Protein AF-A0A6C2UF35-F1 (afdb_monomer)

Foldseek 3Di:
DDDPPPPPPPPAFQEWEQEDELVDGAIDHPPDHDQLCVFLVHDDPVLSVLRVVLRVLCVVDCVVCVPPDPQVVSQVSSQVSQVVSVVSGDPSYHYYYDGYPCPVPDDVVVPVPVVDPDPDDD

Radius of gyration: 18.25 Å; Cα contacts (8 Å, |Δi|>4): 126; chains: 1; bounding box: 47×34×51 Å

Sequence (122 aa):
MLHIQLKERSGMPSKYKVMAFHRSTGLWDRHKQISLSAVLGFREASLEKEITDWQESYNAQFRKSPYEFDWDAFNQQGRELAGHIQFYAPEDVEIHYVESDDRDFFNPEDCETFSTRPARKD

Mean predicted aligned error: 11.44 Å

Organism: NCBI:txid2750658

Structure (mmCIF, N/CA/C/O backbone):
data_AF-A0A6C2UF35-F1
#
_entry.id   AF-A0A6C2UF35-F1
#
loop_
_atom_site.group_PDB
_atom_site.id
_atom_site.type_symbol
_atom_site.label_atom_id
_atom_site.label_alt_id
_atom_site.label_comp_id
_atom_site.label_asym_id
_atom_site.label_entity_id
_atom_site.label_seq_id
_atom_site.pdbx_PDB_ins_code
_atom_site.Cartn_x
_atom_site.Cartn_y
_atom_site.Cartn_z
_atom_site.occupancy
_atom_site.B_iso_or_equiv
_atom_site.auth_seq_id
_atom_site.auth_comp_id
_atom_site.auth_asym_id
_atom_site.auth_atom_id
_atom_site.pdbx_PDB_model_num
ATOM 1 N N . MET A 1 1 ? -37.293 -6.053 -7.083 1.00 36.44 1 MET A N 1
ATOM 2 C CA . MET A 1 1 ? -35.825 -5.977 -7.235 1.00 36.44 1 MET A CA 1
ATOM 3 C C . MET A 1 1 ? -35.250 -5.972 -5.825 1.00 36.44 1 MET A C 1
ATOM 5 O O . MET A 1 1 ? -35.524 -5.034 -5.086 1.00 36.44 1 MET A O 1
ATOM 9 N N . LEU A 1 2 ? -34.659 -7.089 -5.390 1.00 25.22 2 LEU A N 1
ATOM 10 C CA . LEU A 1 2 ? -34.285 -7.308 -3.989 1.00 25.22 2 LEU A CA 1
ATOM 11 C C . LEU A 1 2 ? -33.144 -6.366 -3.578 1.00 25.22 2 LEU A C 1
ATOM 13 O O . LEU A 1 2 ? -32.023 -6.502 -4.055 1.00 25.22 2 LEU A O 1
ATOM 17 N N . HIS A 1 3 ? -33.443 -5.442 -2.665 1.00 29.97 3 HIS A N 1
ATOM 18 C CA . HIS A 1 3 ? -32.448 -4.748 -1.854 1.00 29.97 3 HIS A CA 1
ATOM 19 C C . HIS A 1 3 ? -31.993 -5.704 -0.750 1.00 29.97 3 HIS A C 1
ATOM 21 O O . HIS A 1 3 ? -32.706 -5.908 0.230 1.00 29.97 3 HIS A O 1
ATOM 27 N N . ILE A 1 4 ? -30.815 -6.302 -0.907 1.00 31.62 4 ILE A N 1
ATOM 28 C CA . ILE A 1 4 ? -30.141 -6.988 0.195 1.00 31.62 4 ILE A CA 1
ATOM 29 C C . ILE A 1 4 ? -29.182 -5.970 0.809 1.00 31.62 4 ILE A C 1
ATOM 31 O O . ILE A 1 4 ? -28.046 -5.821 0.368 1.00 31.62 4 ILE A O 1
ATOM 35 N N . GLN A 1 5 ? -29.656 -5.242 1.823 1.00 35.91 5 GLN A N 1
ATOM 36 C CA . GLN A 1 5 ? -28.759 -4.615 2.789 1.00 35.91 5 GLN A CA 1
ATOM 37 C C . GLN A 1 5 ? -28.085 -5.751 3.559 1.00 35.91 5 GLN A C 1
ATOM 39 O O . GLN A 1 5 ? -28.702 -6.396 4.410 1.00 35.91 5 GLN A O 1
ATOM 44 N N . LEU A 1 6 ? -26.828 -6.035 3.222 1.00 34.12 6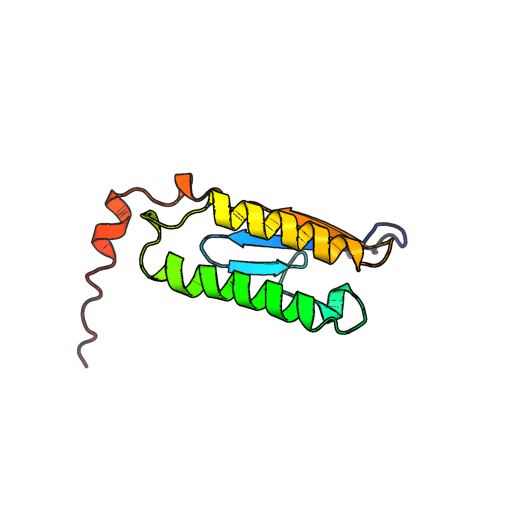 LEU A N 1
ATOM 45 C CA . LEU A 1 6 ? -25.980 -6.890 4.037 1.00 34.12 6 LEU A CA 1
ATOM 46 C C . LEU A 1 6 ? -25.772 -6.175 5.371 1.00 34.12 6 LEU A C 1
ATOM 48 O O . LEU A 1 6 ? -24.950 -5.274 5.488 1.00 34.12 6 LEU A O 1
ATOM 52 N N . LYS A 1 7 ? -26.565 -6.578 6.366 1.00 37.38 7 LYS A N 1
ATOM 53 C CA . LYS A 1 7 ? -26.283 -6.357 7.781 1.00 37.38 7 LYS A CA 1
ATOM 54 C C . LYS A 1 7 ? -24.859 -6.852 8.013 1.00 37.38 7 LYS A C 1
ATOM 56 O O . LYS A 1 7 ? -24.611 -8.058 7.927 1.00 37.38 7 LYS A O 1
ATOM 61 N N . GLU A 1 8 ? -23.934 -5.928 8.247 1.00 42.25 8 GLU A N 1
ATOM 62 C CA . GLU A 1 8 ? -22.618 -6.248 8.778 1.00 42.25 8 GLU A CA 1
ATOM 63 C C . GLU A 1 8 ? -22.842 -7.129 10.003 1.00 42.25 8 GLU A C 1
ATOM 65 O O . GLU A 1 8 ? -23.478 -6.734 10.984 1.00 42.25 8 GLU A O 1
ATOM 70 N N . ARG A 1 9 ? -22.425 -8.391 9.896 1.00 43.47 9 ARG A N 1
ATOM 71 C CA . ARG A 1 9 ? -22.360 -9.273 11.051 1.00 43.47 9 ARG A CA 1
ATOM 72 C C . ARG A 1 9 ? -21.282 -8.683 11.947 1.00 43.47 9 ARG A C 1
ATOM 74 O O . ARG A 1 9 ? -20.101 -8.876 11.684 1.00 43.47 9 ARG A O 1
ATOM 81 N N . SER A 1 10 ? -21.720 -7.951 12.963 1.00 49.88 10 SER A N 1
ATOM 82 C CA . SER A 1 10 ? -20.954 -7.576 14.146 1.00 49.88 10 SER A CA 1
ATOM 83 C C . SER A 1 10 ? -20.175 -8.802 14.637 1.00 49.88 10 SER A C 1
ATOM 85 O O . SER A 1 10 ? -20.769 -9.704 15.229 1.00 49.88 10 SER A O 1
ATOM 87 N N . GLY A 1 11 ? -18.889 -8.878 14.281 1.00 53.47 11 GLY A N 1
ATOM 88 C CA . GLY A 1 11 ? -18.000 -9.998 14.600 1.00 53.47 11 GLY A CA 1
ATOM 89 C C . GLY A 1 11 ? -17.128 -10.539 13.457 1.00 53.47 11 GLY A C 1
ATOM 90 O O . GLY A 1 11 ? -16.321 -11.420 13.726 1.00 53.47 11 GLY A O 1
ATOM 91 N N . MET A 1 12 ? -17.255 -10.071 12.206 1.00 48.94 12 MET A N 1
ATOM 92 C CA . MET A 1 12 ? -16.239 -10.362 11.177 1.00 48.94 12 MET A CA 1
ATOM 93 C C . MET A 1 12 ? -15.225 -9.222 11.081 1.00 48.94 12 MET A C 1
ATOM 95 O O . MET A 1 12 ? -15.659 -8.070 11.033 1.00 48.94 12 MET A O 1
ATOM 99 N N . PRO A 1 13 ? -13.917 -9.529 11.006 1.00 61.56 13 PRO A N 1
ATOM 100 C CA . PRO A 1 13 ? -12.903 -8.498 10.903 1.00 61.56 13 PRO A CA 1
ATOM 101 C C . PRO A 1 13 ? -13.070 -7.685 9.615 1.00 61.56 13 PRO A C 1
ATOM 103 O O . PRO A 1 13 ? -13.418 -8.226 8.555 1.00 61.56 13 PRO A O 1
ATOM 106 N N . SER A 1 14 ? -12.824 -6.380 9.712 1.00 76.00 14 SER A N 1
ATOM 107 C CA . SER A 1 14 ? -12.739 -5.492 8.556 1.00 76.00 14 SER A CA 1
ATOM 108 C C . SER A 1 14 ? -11.544 -5.912 7.710 1.00 76.00 14 SER A C 1
ATOM 110 O O . SER A 1 14 ? -10.445 -6.097 8.226 1.00 76.00 14 SER A O 1
ATOM 112 N N . LYS A 1 15 ? -11.756 -6.091 6.405 1.00 79.50 15 LYS A N 1
ATOM 113 C CA . LYS A 1 15 ? -10.717 -6.578 5.493 1.00 79.50 15 LYS A CA 1
ATOM 114 C C . LYS A 1 15 ? -10.276 -5.468 4.561 1.00 79.50 15 LYS A C 1
ATOM 116 O O . LYS A 1 15 ? -11.073 -5.025 3.732 1.00 79.50 15 LYS A O 1
ATOM 121 N N . TYR A 1 16 ? -9.007 -5.100 4.651 1.00 81.25 16 TYR A N 1
ATOM 122 C CA . TYR A 1 16 ? -8.371 -4.146 3.753 1.00 81.25 16 TYR A CA 1
ATOM 123 C C . TYR A 1 16 ? -7.258 -4.814 2.961 1.00 81.25 16 TYR A C 1
ATOM 125 O O . TYR A 1 16 ? -6.759 -5.889 3.304 1.00 81.25 16 TYR A O 1
ATOM 133 N N . LYS A 1 17 ? -6.897 -4.182 1.851 1.00 82.25 17 LYS A N 1
ATOM 134 C CA . LYS A 1 17 ? -5.935 -4.719 0.899 1.00 82.25 17 LYS A CA 1
ATOM 135 C C . LYS A 1 17 ? -4.870 -3.689 0.597 1.00 82.25 17 LYS A C 1
ATOM 137 O O . LYS A 1 17 ? -5.199 -2.574 0.212 1.00 82.25 17 LYS A O 1
ATOM 142 N N . VAL A 1 18 ? -3.610 -4.070 0.699 1.00 77.56 18 VAL A N 1
ATOM 143 C CA . VAL A 1 18 ? -2.535 -3.369 0.000 1.00 77.56 18 VAL A CA 1
ATOM 144 C C . VAL A 1 18 ? -2.480 -3.973 -1.397 1.00 77.56 18 VAL A C 1
ATOM 146 O O . VAL A 1 18 ? -2.338 -5.183 -1.543 1.00 77.56 18 VAL A O 1
ATOM 149 N N . MET A 1 19 ? -2.682 -3.156 -2.424 1.00 80.12 19 MET A N 1
ATOM 150 C CA . MET A 1 19 ? -2.824 -3.631 -3.799 1.00 80.12 19 MET A CA 1
ATOM 151 C C . MET A 1 19 ? -1.778 -3.009 -4.705 1.00 80.12 19 MET A C 1
ATOM 153 O O . MET A 1 19 ? -1.606 -1.787 -4.691 1.00 80.12 19 MET A O 1
ATOM 157 N N . ALA A 1 20 ? -1.152 -3.849 -5.528 1.00 69.56 20 ALA A N 1
ATOM 158 C CA . ALA A 1 20 ? -0.446 -3.445 -6.731 1.00 69.56 20 ALA A CA 1
ATOM 159 C C . ALA A 1 20 ? -1.264 -3.847 -7.960 1.00 69.56 20 ALA A C 1
ATOM 161 O O . ALA A 1 20 ? -1.632 -5.007 -8.097 1.00 69.56 20 ALA A O 1
ATOM 162 N N . PHE A 1 21 ? -1.587 -2.892 -8.828 1.00 66.69 21 PHE A N 1
ATOM 163 C CA . PHE A 1 21 ? -2.289 -3.139 -10.083 1.00 66.69 21 PHE A CA 1
ATOM 164 C C . PHE A 1 21 ? -1.824 -2.139 -11.143 1.00 66.69 21 PHE A C 1
ATOM 166 O O . PHE A 1 21 ? -1.570 -0.977 -10.813 1.00 66.69 21 PHE A O 1
ATOM 173 N N . HIS A 1 22 ? -1.823 -2.532 -12.421 1.00 63.78 22 HIS A N 1
ATOM 174 C CA . HIS A 1 22 ? -1.382 -1.709 -13.566 1.00 63.78 22 HIS A CA 1
ATOM 175 C C . HIS A 1 22 ? -2.019 -0.306 -13.659 1.00 63.78 22 HIS A C 1
ATOM 177 O O . HIS A 1 22 ? -1.522 0.602 -14.332 1.00 63.78 22 HIS A O 1
ATOM 183 N N . ARG A 1 23 ? -3.155 -0.087 -12.992 1.00 65.00 23 ARG A N 1
ATOM 184 C CA . ARG A 1 23 ? -3.854 1.209 -12.937 1.00 65.00 23 ARG A CA 1
ATOM 185 C C . ARG A 1 23 ? -3.974 1.798 -11.544 1.00 65.00 23 ARG A C 1
ATOM 187 O O . ARG A 1 23 ? -4.468 2.917 -11.417 1.00 65.00 23 ARG A O 1
ATOM 194 N N . SER A 1 24 ? -3.570 1.072 -10.510 1.00 71.00 24 SER A N 1
ATOM 195 C CA . SER A 1 24 ? -3.729 1.537 -9.144 1.00 71.00 24 SER A CA 1
ATOM 196 C C . SER A 1 24 ? -2.795 0.834 -8.176 1.00 71.00 24 SER A C 1
ATOM 198 O O . SER A 1 24 ? -2.707 -0.387 -8.152 1.00 71.00 24 SER A O 1
ATOM 200 N N . THR A 1 25 ? -2.179 1.625 -7.308 1.00 82.69 25 THR A N 1
ATOM 201 C CA . THR A 1 25 ? -1.417 1.144 -6.164 1.00 82.69 25 THR A CA 1
ATOM 202 C C . THR A 1 25 ? -1.907 1.835 -4.897 1.00 82.69 25 THR A C 1
ATOM 204 O O . THR A 1 25 ? -2.282 3.009 -4.926 1.00 82.69 25 THR A O 1
ATOM 207 N N . GLY A 1 26 ? -1.948 1.109 -3.779 1.00 87.88 26 GLY A N 1
ATOM 208 C CA . GLY A 1 26 ? -2.228 1.694 -2.466 1.00 87.88 26 GLY A CA 1
ATOM 209 C C . GLY A 1 26 ? -3.002 0.796 -1.510 1.00 87.88 26 GLY A C 1
ATOM 210 O O . GLY A 1 26 ? -3.090 -0.412 -1.711 1.00 87.88 26 GLY A O 1
ATOM 211 N N . LEU A 1 27 ? -3.565 1.404 -0.462 1.00 87.25 27 LEU A N 1
ATOM 212 C CA . LEU A 1 27 ? -4.405 0.739 0.535 1.00 87.25 27 LEU A CA 1
ATOM 213 C C . LEU A 1 27 ? -5.885 0.881 0.168 1.00 87.25 27 LEU A C 1
ATOM 215 O O . LEU A 1 27 ? -6.363 1.985 -0.084 1.00 87.25 27 LEU A O 1
ATOM 219 N N . TRP A 1 28 ? -6.607 -0.231 0.144 1.00 89.75 28 TRP A N 1
ATOM 220 C CA . TRP A 1 28 ? -7.948 -0.352 -0.409 1.00 89.75 28 TRP A CA 1
ATOM 221 C C . TRP A 1 28 ? -8.917 -1.004 0.575 1.00 89.75 28 TRP A C 1
ATOM 223 O O . TRP A 1 28 ? -8.629 -2.031 1.186 1.00 89.75 28 TRP A O 1
ATOM 233 N N . ASP A 1 29 ? -10.110 -0.425 0.654 1.00 82.19 29 ASP A N 1
ATOM 234 C CA . ASP A 1 29 ? -11.342 -1.117 1.035 1.00 82.19 29 ASP A CA 1
ATOM 235 C C . ASP A 1 29 ? -11.943 -1.785 -0.225 1.00 82.19 29 ASP A C 1
ATOM 237 O O . ASP A 1 29 ? -11.489 -1.559 -1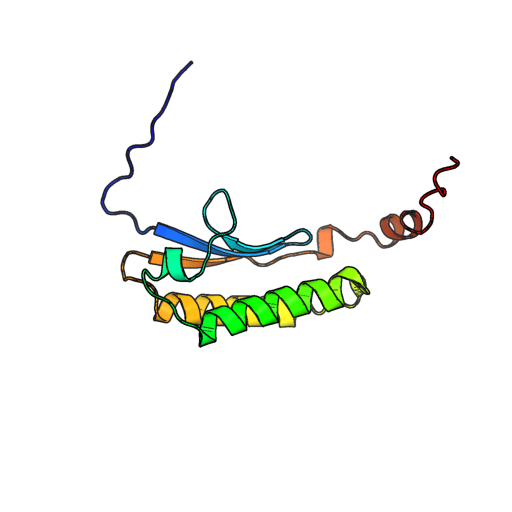.348 1.00 82.19 29 ASP A O 1
ATOM 241 N N . ARG A 1 30 ? -12.995 -2.592 -0.070 1.00 76.62 30 ARG A N 1
ATOM 242 C CA . ARG A 1 30 ? -13.762 -3.289 -1.114 1.00 76.62 30 ARG A CA 1
ATOM 243 C C . ARG A 1 30 ? -14.033 -2.471 -2.377 1.00 76.62 30 ARG A C 1
ATOM 245 O O . ARG A 1 30 ? -14.187 -3.069 -3.440 1.00 76.62 30 ARG A O 1
ATOM 252 N N . HIS A 1 31 ? -14.144 -1.146 -2.273 1.00 77.25 31 HIS A N 1
ATOM 253 C CA . HIS A 1 31 ? -14.598 -0.294 -3.375 1.00 77.25 31 HIS A CA 1
ATOM 254 C C . HIS A 1 31 ? -13.700 0.902 -3.695 1.00 77.25 31 HIS A C 1
ATOM 256 O O . HIS A 1 31 ? -13.874 1.504 -4.753 1.00 77.25 31 HIS A O 1
ATOM 262 N N . LYS A 1 32 ? -12.785 1.294 -2.804 1.00 83.69 32 LYS A N 1
ATOM 263 C CA . LYS A 1 32 ? -11.992 2.515 -2.984 1.00 83.69 32 LYS A CA 1
ATOM 264 C C . LYS A 1 32 ? -10.691 2.475 -2.200 1.00 83.69 32 LYS A C 1
ATOM 266 O O . LYS A 1 32 ? -10.589 1.791 -1.182 1.00 83.69 32 LYS A O 1
ATOM 271 N N . GLN A 1 33 ? -9.749 3.295 -2.644 1.00 86.88 33 GLN A N 1
ATOM 272 C CA . GLN A 1 33 ? -8.558 3.610 -1.877 1.00 86.88 33 GLN A CA 1
ATOM 273 C C . GLN A 1 33 ? -8.939 4.361 -0.591 1.00 86.88 33 GLN A C 1
ATOM 275 O O . GLN A 1 33 ? -9.842 5.206 -0.591 1.00 86.88 33 GLN A O 1
ATOM 280 N N . ILE A 1 34 ? -8.257 4.044 0.503 1.00 88.81 34 ILE A N 1
ATOM 281 C CA . ILE A 1 34 ? -8.480 4.610 1.836 1.00 88.81 34 ILE A CA 1
ATOM 282 C C . ILE A 1 34 ? -7.156 5.075 2.441 1.00 88.81 34 ILE A C 1
ATOM 284 O O . ILE A 1 34 ? -6.086 4.587 2.077 1.00 88.81 34 ILE A O 1
ATOM 288 N N . SER A 1 35 ? -7.220 6.028 3.371 1.00 90.38 35 SER A N 1
ATOM 289 C CA . SER A 1 35 ? -6.039 6.447 4.125 1.00 90.38 35 SER A CA 1
ATOM 290 C C . SER A 1 35 ? -5.675 5.416 5.190 1.00 90.38 35 SER A C 1
ATOM 292 O O . SER A 1 35 ? -6.546 4.739 5.739 1.00 90.38 35 SER A O 1
ATOM 294 N N . LEU A 1 36 ? -4.390 5.356 5.547 1.00 91.75 36 LEU A N 1
ATOM 295 C CA . LEU A 1 36 ? -3.917 4.515 6.646 1.00 91.75 36 LEU A CA 1
ATOM 296 C C . LEU A 1 36 ? -4.609 4.869 7.970 1.00 91.75 36 LEU A C 1
ATOM 298 O O . LEU A 1 36 ? -5.036 3.989 8.709 1.00 91.75 36 LEU A O 1
ATOM 302 N N . SER A 1 37 ? -4.806 6.160 8.231 1.00 90.75 37 SER A N 1
ATOM 303 C CA . SER A 1 37 ? -5.499 6.646 9.426 1.00 90.75 37 SER A CA 1
ATOM 304 C C . SER A 1 37 ? -6.951 6.180 9.550 1.00 90.75 37 SER A C 1
ATOM 306 O O . SER A 1 37 ? -7.438 6.011 10.665 1.00 90.75 37 SER A O 1
ATOM 308 N N . ALA A 1 38 ? -7.636 5.927 8.430 1.00 88.12 38 ALA A N 1
ATOM 309 C CA . ALA A 1 38 ? -8.986 5.368 8.445 1.00 88.12 38 ALA A CA 1
ATOM 310 C C . ALA A 1 38 ? -8.998 3.884 8.847 1.00 88.12 38 ALA A C 1
ATOM 312 O O . ALA A 1 38 ? -10.007 3.405 9.354 1.00 88.12 38 ALA A O 1
ATOM 313 N N . VAL A 1 39 ? -7.884 3.175 8.636 1.00 88.19 39 VAL A N 1
ATOM 314 C CA . VAL A 1 39 ? -7.705 1.769 9.024 1.00 88.19 39 VAL A CA 1
ATOM 315 C C . VAL A 1 39 ? -7.235 1.648 10.467 1.00 88.19 39 VAL A C 1
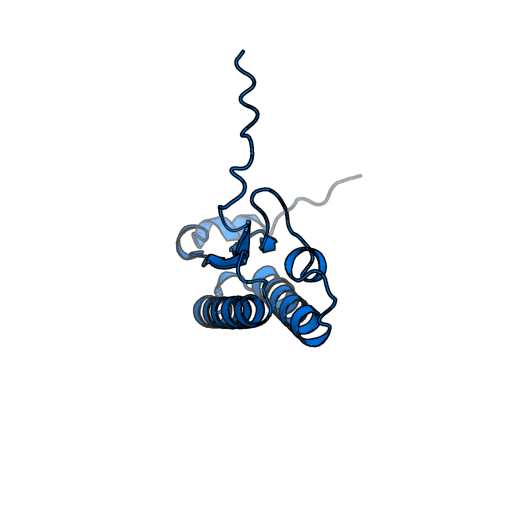ATOM 317 O O . VAL A 1 39 ? -7.790 0.865 11.229 1.00 88.19 39 VAL A O 1
ATOM 320 N N . LEU A 1 40 ? -6.222 2.428 10.848 1.00 90.00 40 LEU A N 1
ATOM 321 C CA . LEU A 1 40 ? -5.595 2.322 12.165 1.00 90.00 40 LEU A CA 1
ATOM 322 C C . LEU A 1 40 ? -6.370 3.062 13.265 1.00 90.00 40 LEU A C 1
ATOM 324 O O . LEU A 1 40 ? -6.179 2.788 14.444 1.00 90.00 40 LEU A O 1
ATOM 328 N N . GLY A 1 41 ? -7.214 4.037 12.910 1.00 88.75 41 GLY A N 1
ATOM 329 C CA . GLY A 1 41 ? -7.891 4.916 13.872 1.00 88.75 41 GLY A CA 1
ATOM 330 C C . GLY A 1 41 ? -6.983 5.989 14.492 1.00 88.75 41 GLY A C 1
ATOM 331 O O . GLY A 1 41 ? -7.448 6.832 15.258 1.00 88.75 41 GLY A O 1
ATOM 332 N N . PHE A 1 42 ? -5.699 6.002 14.136 1.00 89.31 42 PHE A N 1
ATOM 333 C CA . PHE A 1 42 ? -4.718 7.020 14.499 1.00 89.31 42 PHE A CA 1
ATOM 334 C C . PHE A 1 42 ? -3.783 7.294 13.318 1.00 89.31 42 PHE A C 1
ATOM 336 O O . PHE A 1 42 ? -3.782 6.577 12.318 1.00 89.31 42 PHE A O 1
ATOM 343 N N . ARG A 1 43 ? -2.985 8.358 13.417 1.00 91.81 43 ARG A N 1
ATOM 344 C CA . ARG A 1 43 ? -1.995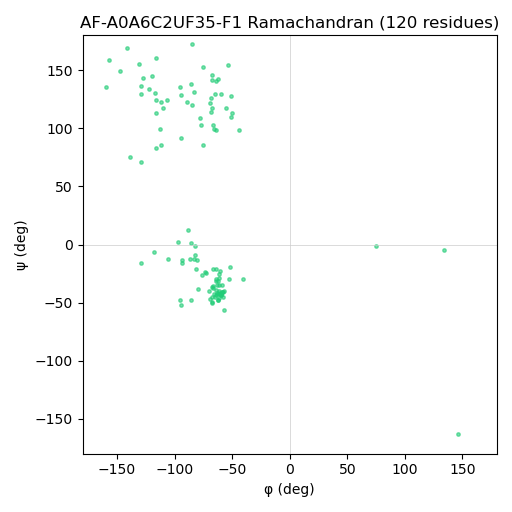 8.688 12.393 1.00 91.81 43 ARG A CA 1
ATOM 345 C C . ARG A 1 43 ? -0.668 8.006 12.700 1.00 91.81 43 ARG A C 1
ATOM 347 O O . ARG A 1 43 ? -0.084 8.301 13.739 1.00 91.81 43 ARG A O 1
ATOM 354 N N . GLU A 1 44 ? -0.175 7.194 11.767 1.00 92.81 44 GLU A N 1
ATOM 355 C CA . GLU A 1 44 ? 1.223 6.762 11.753 1.00 92.81 44 GLU A CA 1
ATOM 356 C C . GLU A 1 44 ? 1.945 7.371 10.540 1.00 92.81 44 GLU A C 1
ATOM 358 O O . GLU A 1 44 ? 1.818 6.904 9.411 1.00 92.81 44 GLU A O 1
ATOM 363 N N . ALA A 1 45 ? 2.686 8.453 10.781 1.00 91.62 45 ALA A N 1
ATOM 364 C CA . ALA A 1 45 ? 3.402 9.199 9.757 1.00 91.62 45 ALA A CA 1
ATOM 365 C C . ALA A 1 45 ? 4.517 8.390 9.071 1.00 91.62 45 ALA A C 1
ATOM 367 O O . ALA A 1 45 ? 4.787 8.638 7.895 1.00 91.62 45 ALA A O 1
ATOM 368 N N . SER A 1 46 ? 5.170 7.457 9.776 1.00 93.25 46 SER A N 1
ATOM 369 C CA . SER A 1 46 ? 6.255 6.657 9.187 1.00 93.25 46 SER A CA 1
ATOM 370 C C . SER A 1 46 ? 5.711 5.722 8.100 1.00 93.25 46 SER A C 1
ATOM 372 O O . SER A 1 46 ? 6.132 5.796 6.947 1.00 93.25 46 SER A O 1
ATOM 374 N N . LEU A 1 47 ? 4.658 4.971 8.425 1.00 93.00 47 LEU A N 1
ATOM 375 C CA . LEU A 1 47 ? 3.964 4.090 7.491 1.00 93.00 47 LEU A CA 1
ATOM 376 C C . LEU A 1 47 ? 3.223 4.848 6.388 1.00 93.00 47 LEU A C 1
ATOM 378 O O . LEU A 1 47 ? 3.208 4.398 5.246 1.00 93.00 47 LEU A O 1
ATOM 382 N N . GLU A 1 48 ? 2.628 6.010 6.682 1.00 92.00 48 GLU A N 1
ATOM 383 C CA . GLU A 1 48 ? 2.053 6.875 5.639 1.00 92.00 48 GLU A CA 1
ATOM 384 C C . GLU A 1 48 ? 3.107 7.249 4.587 1.00 92.00 48 GLU A C 1
ATOM 386 O O . GLU A 1 48 ? 2.817 7.247 3.385 1.00 92.00 48 GLU A O 1
ATOM 391 N N . LYS A 1 49 ? 4.338 7.536 5.029 1.00 93.06 49 LYS A N 1
ATOM 392 C CA . LYS A 1 49 ? 5.456 7.813 4.131 1.00 93.06 49 LYS A CA 1
ATOM 393 C C . LYS A 1 49 ? 5.865 6.566 3.347 1.00 93.06 49 LYS A C 1
ATOM 395 O O . LYS A 1 49 ? 6.008 6.673 2.138 1.00 93.06 49 LYS A O 1
ATOM 400 N N . GLU A 1 50 ? 5.986 5.402 3.985 1.00 93.62 50 GLU A N 1
ATOM 401 C CA . GLU A 1 50 ? 6.317 4.143 3.293 1.00 93.62 50 GLU A CA 1
ATOM 402 C C . GLU A 1 50 ? 5.303 3.805 2.188 1.00 93.62 50 GLU A C 1
ATOM 404 O O . GLU A 1 50 ? 5.690 3.501 1.060 1.00 93.62 50 GLU A O 1
ATOM 409 N N . ILE A 1 51 ? 4.001 3.940 2.473 1.00 91.88 51 ILE A N 1
ATOM 410 C CA . ILE A 1 51 ? 2.934 3.755 1.477 1.00 91.88 51 ILE A CA 1
ATOM 411 C C . ILE A 1 51 ? 3.103 4.739 0.312 1.00 91.88 51 ILE A C 1
ATOM 413 O O . ILE A 1 51 ? 2.914 4.364 -0.846 1.00 91.88 51 ILE A O 1
ATOM 417 N N . THR A 1 52 ? 3.426 5.998 0.615 1.00 91.50 52 THR A N 1
ATOM 418 C CA . THR A 1 52 ? 3.599 7.049 -0.395 1.00 91.50 52 THR A CA 1
ATOM 419 C C . THR A 1 52 ? 4.823 6.778 -1.264 1.00 91.50 52 THR A C 1
ATOM 421 O O . THR A 1 52 ? 4.693 6.757 -2.483 1.00 91.50 52 THR A O 1
ATOM 424 N N . ASP A 1 53 ? 5.978 6.487 -0.663 1.00 91.44 53 ASP A N 1
ATOM 425 C CA . ASP A 1 53 ? 7.223 6.182 -1.375 1.00 91.44 53 ASP A CA 1
ATOM 426 C C . ASP A 1 53 ? 7.040 4.965 -2.303 1.00 91.44 53 ASP A C 1
ATOM 428 O O . ASP A 1 53 ? 7.486 4.971 -3.452 1.00 91.44 53 ASP A O 1
ATOM 432 N N . TRP A 1 54 ? 6.328 3.935 -1.833 1.00 91.88 54 TRP A N 1
ATOM 433 C CA . TRP A 1 54 ? 5.989 2.758 -2.631 1.00 91.88 54 TRP A CA 1
ATOM 434 C C . TRP A 1 54 ? 5.046 3.097 -3.802 1.00 91.88 54 TRP A C 1
ATOM 436 O O . TRP A 1 54 ? 5.264 2.668 -4.932 1.00 91.88 54 TRP A O 1
ATOM 446 N N . GLN A 1 55 ? 4.024 3.934 -3.599 1.00 89.38 55 GLN A N 1
ATOM 447 C CA . GLN A 1 55 ? 3.170 4.400 -4.705 1.00 89.38 55 GLN A CA 1
ATOM 448 C C . GLN A 1 55 ? 3.926 5.296 -5.700 1.00 89.38 55 GLN A C 1
ATOM 450 O O . GLN A 1 55 ? 3.652 5.273 -6.904 1.00 89.38 55 GLN A O 1
ATOM 455 N N . GLU A 1 56 ? 4.861 6.112 -5.221 1.00 89.00 56 GLU A N 1
ATOM 456 C CA . GLU A 1 56 ? 5.685 6.982 -6.056 1.00 89.00 56 GLU A CA 1
ATOM 457 C C . GLU A 1 56 ? 6.684 6.187 -6.896 1.00 89.00 56 GLU A C 1
ATOM 459 O O . GLU A 1 56 ? 6.837 6.495 -8.080 1.00 89.00 56 GLU A O 1
ATOM 464 N N . SER A 1 57 ? 7.305 5.138 -6.343 1.00 85.12 57 SER A N 1
ATOM 465 C CA . SER A 1 57 ? 8.222 4.267 -7.091 1.00 85.12 57 SER A CA 1
ATOM 466 C C . SER A 1 57 ? 7.516 3.613 -8.282 1.00 85.12 57 SER A C 1
ATOM 468 O O . SER A 1 57 ? 8.023 3.666 -9.407 1.00 85.12 57 SER A O 1
ATOM 470 N N . TYR A 1 58 ? 6.287 3.135 -8.068 1.00 84.44 58 TYR A N 1
ATOM 471 C CA . TYR A 1 58 ? 5.405 2.661 -9.127 1.00 84.44 58 TYR A CA 1
ATOM 472 C C . TYR A 1 58 ? 5.148 3.742 -10.181 1.00 84.44 58 TYR A C 1
ATOM 474 O O . TYR A 1 58 ? 5.452 3.564 -11.359 1.00 84.44 58 TYR A O 1
ATOM 482 N N . ASN A 1 59 ? 4.639 4.908 -9.773 1.00 81.75 59 ASN A N 1
ATOM 483 C CA . ASN A 1 59 ? 4.290 5.975 -10.713 1.00 81.75 59 ASN A CA 1
ATOM 484 C C . ASN A 1 59 ? 5.499 6.507 -11.502 1.00 81.75 59 ASN A C 1
ATOM 486 O O . ASN A 1 59 ? 5.332 6.935 -12.646 1.00 81.75 59 ASN A O 1
ATOM 490 N N . ALA A 1 60 ? 6.694 6.501 -10.909 1.00 82.56 60 ALA A N 1
ATOM 491 C CA . ALA A 1 60 ? 7.912 7.015 -11.520 1.00 82.56 60 ALA A CA 1
ATOM 492 C C . ALA A 1 60 ? 8.549 6.035 -12.513 1.00 82.56 60 ALA A C 1
ATOM 494 O O . ALA A 1 60 ? 9.064 6.486 -13.540 1.00 82.56 60 ALA A O 1
ATOM 495 N N . GLN A 1 61 ? 8.534 4.733 -12.210 1.00 76.31 61 GLN A N 1
ATOM 496 C CA . GLN A 1 61 ? 9.193 3.711 -13.025 1.00 76.31 61 GLN A CA 1
ATOM 497 C C . GLN A 1 61 ? 8.231 3.072 -14.029 1.00 76.31 61 GLN A C 1
ATOM 499 O O . GLN A 1 61 ? 8.498 3.117 -15.229 1.00 76.31 61 GLN A O 1
ATOM 504 N N . PHE A 1 62 ? 7.073 2.579 -13.580 1.00 76.06 62 PHE A N 1
ATOM 505 C CA . PHE A 1 62 ? 6.127 1.873 -14.447 1.00 76.06 62 PHE A CA 1
ATOM 506 C C . PHE A 1 62 ? 5.601 2.757 -15.584 1.00 76.06 62 PHE A C 1
ATOM 508 O O . PHE A 1 62 ? 5.511 2.320 -16.726 1.00 76.06 62 PHE A O 1
ATOM 515 N N . ARG A 1 63 ? 5.314 4.041 -15.322 1.00 69.75 63 ARG A N 1
ATOM 516 C CA . ARG A 1 63 ? 4.851 4.960 -16.382 1.00 69.75 63 ARG A CA 1
ATOM 517 C C . ARG A 1 63 ? 5.905 5.253 -17.451 1.00 69.75 63 ARG A C 1
ATOM 519 O O . ARG A 1 63 ? 5.537 5.730 -18.521 1.00 69.75 63 ARG A O 1
ATOM 526 N N . LYS A 1 64 ? 7.191 5.048 -17.150 1.00 74.88 64 LYS A N 1
ATOM 527 C CA . LYS A 1 64 ? 8.301 5.310 -18.078 1.00 74.88 64 LYS A CA 1
ATOM 528 C C . LYS A 1 64 ? 8.722 4.048 -18.822 1.00 74.88 64 LYS A C 1
ATOM 530 O O . LYS A 1 64 ? 8.834 4.092 -20.041 1.00 74.88 64 LYS A O 1
ATOM 535 N N . SER A 1 65 ? 8.905 2.954 -18.087 1.00 75.50 65 SER A N 1
ATOM 536 C CA . SER A 1 65 ? 9.393 1.673 -18.598 1.00 75.50 65 SER A CA 1
ATOM 537 C C . SER A 1 65 ? 8.604 0.517 -17.964 1.00 75.50 65 SER A C 1
ATOM 539 O O . SER A 1 65 ? 9.120 -0.157 -17.075 1.00 75.50 65 SER A O 1
ATOM 541 N N . PRO A 1 66 ? 7.352 0.261 -18.385 1.00 73.50 66 PRO A N 1
ATOM 542 C CA . PRO A 1 66 ? 6.514 -0.773 -17.767 1.00 73.50 66 PRO A CA 1
ATOM 543 C C . PRO A 1 66 ? 7.081 -2.192 -17.940 1.00 73.50 66 PRO A C 1
ATOM 545 O O . PRO A 1 66 ? 6.891 -3.036 -17.073 1.00 73.50 66 PRO A O 1
ATOM 548 N N . TYR A 1 67 ? 7.819 -2.439 -19.028 1.00 71.19 67 TYR A N 1
ATOM 549 C CA . TYR A 1 67 ? 8.449 -3.731 -19.336 1.00 71.19 67 TYR A CA 1
ATOM 550 C C . TYR A 1 67 ? 9.707 -4.029 -18.518 1.00 71.19 67 TYR A C 1
ATOM 552 O O . TYR A 1 67 ? 10.066 -5.188 -18.340 1.00 71.19 67 TYR A O 1
ATOM 560 N N . GLU A 1 68 ? 10.390 -2.987 -18.052 1.00 76.50 68 GLU A N 1
ATOM 561 C CA . GLU A 1 68 ? 11.598 -3.102 -17.225 1.00 76.50 68 GLU A CA 1
ATOM 562 C C . GLU A 1 68 ? 11.262 -2.959 -15.737 1.00 76.50 68 GLU A C 1
ATOM 564 O O . GLU A 1 68 ? 12.157 -2.946 -14.893 1.00 76.50 68 GLU A O 1
ATOM 569 N N . PHE A 1 69 ? 9.975 -2.806 -15.411 1.00 81.38 69 PHE A N 1
ATOM 570 C CA . PHE A 1 69 ? 9.526 -2.646 -14.043 1.00 81.38 69 PHE A CA 1
ATOM 571 C C . PHE A 1 69 ? 9.709 -3.961 -13.284 1.00 81.38 69 PHE A C 1
ATOM 573 O O . PHE A 1 69 ? 9.164 -4.999 -13.661 1.00 81.38 69 PHE A O 1
ATOM 580 N N . ASP A 1 70 ? 10.484 -3.903 -12.203 1.00 85.19 70 ASP A N 1
ATOM 581 C CA . ASP A 1 70 ? 10.760 -5.053 -11.350 1.00 85.19 70 ASP A CA 1
ATOM 582 C C . ASP A 1 70 ? 9.543 -5.365 -10.467 1.00 85.19 70 ASP A C 1
ATOM 584 O O . ASP A 1 70 ? 9.412 -4.900 -9.329 1.00 85.19 70 ASP A O 1
ATOM 588 N N . TRP A 1 71 ? 8.617 -6.139 -11.034 1.00 84.06 71 TRP A N 1
ATOM 589 C CA . TRP A 1 71 ? 7.394 -6.570 -10.363 1.00 84.06 71 TRP A CA 1
ATOM 590 C C . TRP A 1 71 ? 7.662 -7.418 -9.124 1.00 84.06 71 TRP A C 1
ATOM 592 O O . TRP A 1 71 ? 6.927 -7.295 -8.147 1.00 84.06 71 TRP A O 1
ATOM 602 N N . ASP A 1 72 ? 8.707 -8.244 -9.127 1.00 87.31 72 ASP A N 1
ATOM 603 C CA . ASP A 1 72 ? 9.011 -9.128 -8.002 1.00 87.31 72 ASP A CA 1
ATOM 604 C C . ASP A 1 72 ? 9.482 -8.321 -6.791 1.00 87.31 72 ASP A C 1
ATOM 606 O O . ASP A 1 72 ? 8.962 -8.504 -5.683 1.00 87.31 72 ASP A O 1
ATOM 610 N N . ALA A 1 73 ? 10.404 -7.375 -7.002 1.00 89.00 73 ALA A N 1
ATOM 611 C CA . ALA A 1 73 ? 10.847 -6.464 -5.953 1.00 89.00 73 ALA A CA 1
ATOM 612 C C . ALA A 1 73 ? 9.696 -5.577 -5.457 1.00 89.00 73 ALA A C 1
ATOM 614 O O . ALA A 1 73 ? 9.527 -5.393 -4.248 1.00 89.00 73 ALA A O 1
ATOM 615 N N . PHE A 1 74 ? 8.864 -5.067 -6.370 1.00 88.69 74 PHE A N 1
ATOM 616 C CA . PHE A 1 74 ? 7.716 -4.235 -6.018 1.00 88.69 74 PHE A CA 1
ATOM 617 C C . PHE A 1 74 ? 6.660 -4.994 -5.200 1.00 88.69 74 PHE A C 1
ATOM 619 O O . PHE A 1 74 ? 6.163 -4.479 -4.192 1.00 88.69 74 PHE A O 1
ATOM 626 N N . ASN A 1 75 ? 6.354 -6.233 -5.600 1.00 88.19 75 ASN A N 1
ATOM 627 C CA . ASN A 1 75 ? 5.426 -7.114 -4.897 1.00 88.19 75 ASN A CA 1
ATOM 628 C C . ASN A 1 75 ? 5.976 -7.523 -3.521 1.00 88.19 75 ASN A C 1
ATOM 630 O O . ASN A 1 75 ? 5.224 -7.576 -2.548 1.00 88.19 75 ASN A O 1
ATOM 634 N N . GLN A 1 76 ? 7.288 -7.750 -3.402 1.00 91.62 76 GLN A N 1
ATOM 635 C CA . GLN A 1 76 ? 7.930 -8.022 -2.114 1.00 91.62 76 GLN A CA 1
ATOM 636 C C . GLN A 1 76 ? 7.789 -6.845 -1.144 1.00 91.62 76 GLN A C 1
ATOM 638 O O . GLN A 1 76 ? 7.345 -7.047 -0.014 1.00 91.62 76 GLN A O 1
ATOM 643 N N . GLN A 1 77 ? 8.072 -5.623 -1.602 1.00 91.88 77 GLN A N 1
ATOM 644 C CA . GLN A 1 77 ? 7.871 -4.410 -0.801 1.00 91.88 77 GLN A CA 1
ATOM 645 C C . GLN A 1 77 ? 6.406 -4.250 -0.376 1.00 91.88 77 GLN A C 1
ATOM 647 O O . GLN A 1 77 ? 6.121 -3.911 0.769 1.00 91.88 77 GLN A O 1
ATOM 652 N N . GLY A 1 78 ? 5.463 -4.545 -1.274 1.00 91.75 78 GLY A N 1
ATOM 653 C CA . GLY A 1 78 ? 4.036 -4.502 -0.967 1.00 91.75 78 GLY A CA 1
ATOM 654 C C . GLY A 1 78 ? 3.604 -5.520 0.100 1.00 91.75 78 GLY A C 1
ATOM 655 O O . GLY A 1 78 ? 2.799 -5.185 0.972 1.00 91.75 78 GLY A O 1
ATOM 656 N N . ARG A 1 79 ? 4.164 -6.741 0.083 1.00 93.00 79 ARG A N 1
ATOM 657 C CA . ARG A 1 79 ? 3.938 -7.763 1.125 1.00 93.00 79 ARG A CA 1
ATOM 658 C C . ARG A 1 79 ? 4.495 -7.336 2.480 1.00 93.00 79 ARG A C 1
ATOM 660 O O . ARG A 1 79 ? 3.806 -7.482 3.489 1.00 93.00 79 ARG A O 1
ATOM 667 N N . GLU A 1 80 ? 5.711 -6.798 2.504 1.00 94.31 80 GLU A N 1
ATOM 668 C CA . GLU A 1 80 ? 6.339 -6.277 3.726 1.00 94.31 80 GLU A CA 1
ATOM 669 C C . GLU A 1 80 ? 5.517 -5.129 4.316 1.00 94.31 80 GLU A C 1
ATOM 671 O O . GLU A 1 80 ? 5.171 -5.157 5.497 1.00 94.31 80 GLU A O 1
ATOM 676 N N . LEU A 1 81 ? 5.090 -4.193 3.467 1.00 93.94 81 LEU A N 1
ATOM 677 C CA . LEU A 1 81 ? 4.228 -3.080 3.846 1.00 93.94 81 LEU A CA 1
ATOM 678 C C . LEU A 1 81 ? 2.885 -3.552 4.421 1.00 93.94 81 LEU A C 1
ATOM 680 O O . LEU A 1 81 ? 2.4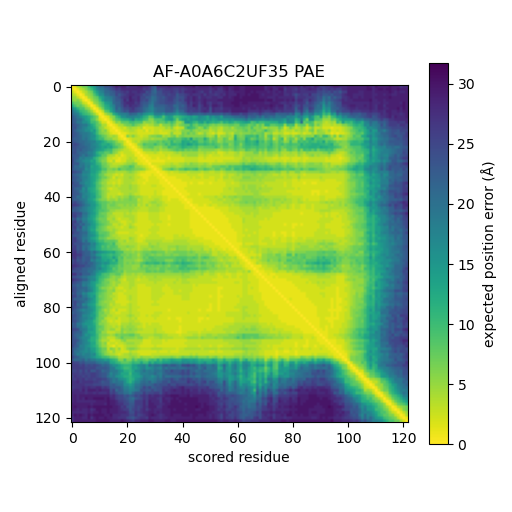32 -3.035 5.440 1.00 93.94 81 LEU A O 1
ATOM 684 N N . ALA A 1 82 ? 2.250 -4.556 3.809 1.00 93.06 82 ALA A N 1
ATOM 685 C CA . ALA A 1 82 ? 1.027 -5.154 4.343 1.00 93.06 82 ALA A CA 1
ATOM 686 C C . ALA A 1 82 ? 1.252 -5.766 5.737 1.00 93.06 82 ALA A C 1
ATOM 688 O O . ALA A 1 82 ? 0.435 -5.557 6.634 1.00 93.06 82 ALA A O 1
ATOM 689 N N . GLY A 1 83 ? 2.378 -6.461 5.935 1.00 93.62 83 GLY A N 1
ATOM 690 C CA . GLY A 1 83 ? 2.780 -7.001 7.234 1.00 93.62 83 GLY A CA 1
ATOM 691 C C . GLY A 1 83 ? 3.018 -5.913 8.283 1.00 93.62 83 GLY A C 1
ATOM 692 O O . GLY A 1 83 ? 2.543 -6.036 9.412 1.00 93.62 83 GLY A O 1
ATOM 693 N N . HIS A 1 84 ? 3.682 -4.817 7.909 1.00 94.69 84 HIS A N 1
ATOM 694 C CA . HIS A 1 84 ? 3.874 -3.666 8.788 1.00 94.69 84 HIS A CA 1
ATOM 695 C C . HIS A 1 84 ? 2.537 -3.037 9.182 1.00 94.69 84 HIS A C 1
ATOM 697 O O . HIS A 1 84 ? 2.289 -2.830 10.364 1.00 94.69 84 HIS A O 1
ATOM 703 N N . ILE A 1 85 ? 1.633 -2.789 8.231 1.00 92.88 85 ILE A N 1
ATOM 704 C CA . ILE A 1 85 ? 0.312 -2.224 8.540 1.00 92.88 85 ILE A CA 1
ATOM 705 C C . ILE A 1 85 ? -0.474 -3.169 9.461 1.00 92.88 85 ILE A C 1
ATOM 707 O O . ILE A 1 85 ? -1.074 -2.700 10.426 1.00 92.88 85 ILE A O 1
ATOM 711 N N . GLN A 1 86 ? -0.432 -4.485 9.219 1.00 92.94 86 GLN A N 1
ATOM 712 C CA . GLN A 1 86 ? -1.094 -5.482 10.067 1.00 92.94 86 GLN A CA 1
ATOM 713 C C . GLN A 1 86 ? -0.603 -5.446 11.520 1.00 92.94 86 GLN A C 1
ATOM 715 O O . GLN A 1 86 ? -1.402 -5.669 12.425 1.00 92.94 86 GLN A O 1
ATOM 720 N N . PHE A 1 87 ? 0.680 -5.155 11.755 1.00 94.19 87 PHE A N 1
ATOM 721 C CA . PHE A 1 87 ? 1.249 -5.056 13.104 1.00 94.19 87 PHE A CA 1
ATOM 722 C C . PHE A 1 87 ? 0.623 -3.924 13.934 1.00 94.19 87 PHE A C 1
ATOM 724 O O . PHE A 1 87 ? 0.451 -4.073 15.142 1.00 94.19 87 PHE A O 1
ATOM 731 N N . TYR A 1 88 ? 0.264 -2.806 13.297 1.00 91.62 88 TYR A N 1
ATOM 732 C CA . TYR A 1 88 ? -0.384 -1.665 13.959 1.00 91.62 88 TYR A CA 1
ATOM 733 C C . TYR A 1 88 ? -1.912 -1.714 13.894 1.00 91.62 88 TYR A C 1
ATOM 735 O O . TYR A 1 88 ? -2.581 -0.921 14.561 1.00 91.62 88 TYR A O 1
ATOM 743 N N . ALA A 1 89 ? -2.463 -2.588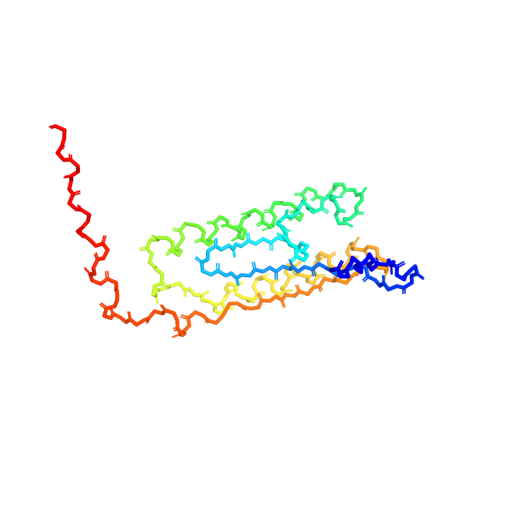 13.054 1.00 90.38 89 ALA A N 1
ATOM 744 C CA . ALA A 1 89 ? -3.892 -2.688 12.847 1.00 90.38 89 ALA A CA 1
ATOM 745 C C . ALA A 1 89 ? -4.599 -3.222 14.110 1.00 90.38 89 ALA A C 1
ATOM 747 O O . ALA A 1 89 ? -4.043 -4.061 14.823 1.00 90.38 89 ALA A O 1
ATOM 748 N N . PRO A 1 90 ? -5.833 -2.765 14.388 1.00 90.31 90 PRO A N 1
ATOM 749 C CA . PRO A 1 90 ? -6.682 -3.367 15.412 1.00 90.31 90 PRO A CA 1
ATOM 750 C C . PRO A 1 90 ? -6.857 -4.883 15.217 1.00 90.31 90 PRO A C 1
ATOM 752 O O . PRO A 1 90 ? -6.792 -5.383 14.096 1.00 90.31 90 PRO A O 1
ATOM 755 N N . GLU A 1 91 ? -7.136 -5.625 16.293 1.00 89.56 91 GLU A N 1
ATOM 756 C CA . GLU A 1 91 ? -7.295 -7.092 16.238 1.00 89.56 91 GLU A CA 1
ATOM 757 C C . GLU A 1 91 ? -8.452 -7.551 15.333 1.00 89.56 91 GLU A C 1
ATOM 759 O O . GLU A 1 91 ? -8.439 -8.663 14.806 1.00 89.56 91 GLU A O 1
ATOM 764 N N . ASP A 1 92 ? -9.459 -6.699 15.138 1.00 87.00 92 ASP A N 1
ATOM 765 C CA . ASP A 1 92 ? -10.581 -6.925 14.232 1.00 87.00 92 ASP A CA 1
ATOM 766 C C . ASP A 1 92 ? -10.298 -6.444 12.801 1.00 87.00 92 ASP A C 1
ATOM 768 O O . ASP A 1 92 ? -11.216 -6.353 11.987 1.00 87.00 92 ASP A O 1
ATOM 772 N N . VAL A 1 93 ? -9.048 -6.135 12.465 1.00 87.12 93 VAL A N 1
ATOM 773 C CA . VAL A 1 93 ? -8.640 -5.708 11.130 1.00 87.12 93 VAL A CA 1
ATOM 774 C C . VAL A 1 93 ? -7.664 -6.708 10.525 1.00 87.12 93 VAL A C 1
ATOM 776 O O . VAL A 1 93 ? -6.648 -7.074 11.110 1.00 87.12 93 VAL A O 1
ATOM 779 N N . GLU A 1 94 ? -7.966 -7.110 9.295 1.00 90.06 94 GLU A N 1
ATOM 780 C CA . GLU A 1 94 ? -7.145 -8.011 8.498 1.00 90.06 94 GLU A CA 1
ATOM 781 C C . GLU A 1 94 ? -6.628 -7.274 7.256 1.00 90.06 94 GLU A C 1
ATOM 783 O O . GLU A 1 94 ? -7.408 -6.736 6.461 1.00 90.06 94 GLU A O 1
ATOM 788 N N . ILE A 1 95 ? -5.311 -7.261 7.085 1.00 88.69 95 ILE A N 1
ATOM 789 C CA . ILE A 1 95 ? -4.597 -6.618 5.988 1.00 88.69 95 ILE A CA 1
ATOM 790 C C . ILE A 1 95 ? -3.983 -7.703 5.117 1.00 88.69 95 ILE A C 1
ATOM 792 O O . ILE A 1 95 ? -3.182 -8.512 5.578 1.00 88.69 95 ILE A O 1
ATOM 796 N N . HIS A 1 96 ? -4.329 -7.695 3.834 1.00 88.62 96 HIS A N 1
ATOM 797 C CA . HIS A 1 96 ? -3.765 -8.626 2.858 1.00 88.62 96 HIS A CA 1
ATOM 798 C C . HIS A 1 96 ? -3.044 -7.885 1.755 1.00 88.62 96 HIS A C 1
ATOM 800 O O . HIS A 1 96 ? -3.504 -6.834 1.309 1.00 88.62 96 HIS A O 1
ATOM 806 N N . TYR A 1 97 ? -1.963 -8.472 1.259 1.00 89.94 97 TYR A N 1
ATOM 807 C CA . TYR A 1 97 ? -1.380 -8.033 0.005 1.00 89.94 97 TYR A CA 1
ATOM 808 C C . TYR A 1 97 ? -2.060 -8.727 -1.178 1.00 89.94 97 TYR A C 1
ATOM 810 O O . TYR A 1 97 ? -2.331 -9.927 -1.128 1.00 89.94 97 TYR A O 1
ATOM 818 N N . VAL A 1 98 ? -2.334 -7.974 -2.240 1.00 86.12 98 VAL A N 1
ATOM 819 C CA . VAL A 1 98 ? -2.762 -8.512 -3.534 1.00 86.12 98 VAL A CA 1
ATOM 820 C C . VAL A 1 98 ? -1.690 -8.168 -4.558 1.00 86.12 98 VAL A C 1
ATOM 822 O O . VAL A 1 98 ? -1.476 -6.992 -4.861 1.00 86.12 98 VAL A O 1
ATOM 825 N N . GLU A 1 99 ? -1.032 -9.214 -5.052 1.00 81.50 99 GLU A N 1
ATOM 826 C CA . GLU A 1 99 ? 0.010 -9.138 -6.077 1.00 81.50 99 GLU A CA 1
ATOM 827 C C . GLU A 1 99 ? -0.575 -8.694 -7.419 1.00 81.50 99 GLU A C 1
ATOM 829 O O . GLU A 1 99 ? -1.668 -9.124 -7.803 1.00 81.50 99 GLU A O 1
ATOM 834 N N . SER A 1 100 ? 0.180 -7.869 -8.145 1.00 70.12 100 SER A N 1
ATOM 835 C CA . SER A 1 100 ? -0.033 -7.703 -9.585 1.00 70.12 100 SER A CA 1
ATOM 836 C C . SER A 1 100 ? 0.683 -8.843 -10.302 1.00 70.12 100 SER A C 1
ATOM 838 O O . SER A 1 100 ? 1.868 -9.068 -10.040 1.00 70.12 100 SER A O 1
ATOM 840 N N . ASP A 1 101 ? 0.000 -9.523 -11.225 1.00 61.19 101 ASP A N 1
ATOM 841 C CA . ASP A 1 101 ? 0.642 -10.374 -12.235 1.00 61.19 101 ASP A CA 1
ATOM 842 C C . ASP A 1 101 ? 0.447 -9.716 -13.605 1.00 61.19 101 ASP A C 1
ATOM 844 O O . ASP A 1 101 ? -0.527 -9.955 -14.318 1.00 61.19 101 ASP A O 1
ATOM 848 N N . ASP A 1 102 ? 1.351 -8.796 -13.938 1.00 57.91 102 ASP A N 1
ATOM 849 C CA . ASP A 1 102 ? 1.272 -8.002 -15.168 1.00 57.91 102 ASP A CA 1
ATOM 850 C C . ASP A 1 102 ? 1.894 -8.715 -16.382 1.00 57.91 102 ASP A C 1
ATOM 852 O O . ASP A 1 102 ? 1.857 -8.180 -17.491 1.00 57.91 102 ASP A O 1
ATOM 856 N N . ARG A 1 103 ? 2.398 -9.951 -16.228 1.00 54.41 103 ARG A N 1
ATOM 857 C CA . ARG A 1 103 ? 2.864 -10.766 -17.370 1.00 54.41 103 ARG A CA 1
ATOM 858 C C . ARG A 1 103 ? 1.747 -11.055 -18.378 1.00 54.41 103 ARG A C 1
ATOM 860 O O . ARG A 1 103 ? 2.041 -11.261 -19.550 1.00 54.41 103 ARG A O 1
ATOM 867 N N . ASP A 1 104 ? 0.489 -10.996 -17.946 1.00 51.62 104 ASP A N 1
ATOM 868 C CA . ASP A 1 104 ? -0.684 -11.239 -18.792 1.00 51.62 104 ASP A CA 1
ATOM 869 C C . ASP A 1 104 ? -1.192 -9.988 -19.538 1.00 51.62 104 ASP A C 1
ATOM 871 O O . ASP A 1 104 ? -2.018 -10.106 -20.443 1.00 51.62 104 ASP A O 1
ATOM 875 N N . PHE A 1 105 ? -0.727 -8.780 -19.187 1.00 52.84 105 PHE A N 1
ATOM 876 C CA . PHE A 1 105 ? -1.296 -7.520 -19.700 1.00 52.84 105 PHE A CA 1
ATOM 877 C C . PHE A 1 105 ? -0.436 -6.802 -20.741 1.00 52.84 105 PHE A C 1
ATOM 879 O O . PHE A 1 105 ? -0.923 -5.884 -21.404 1.00 52.84 105 PHE A O 1
ATOM 886 N N . PHE A 1 106 ? 0.818 -7.216 -20.909 1.00 53.38 106 PHE A N 1
ATOM 887 C CA . PHE A 1 106 ? 1.751 -6.594 -21.837 1.00 53.38 106 PHE A CA 1
ATOM 888 C C . PHE A 1 106 ? 2.153 -7.565 -22.938 1.00 53.38 106 PHE A C 1
ATOM 890 O O . PHE A 1 106 ? 3.232 -8.155 -22.899 1.00 53.38 106 PHE A O 1
ATOM 897 N N . ASN A 1 107 ? 1.320 -7.678 -23.973 1.00 50.69 107 ASN A N 1
ATOM 898 C CA . ASN A 1 107 ? 1.823 -8.187 -25.240 1.00 50.69 107 ASN A CA 1
ATOM 899 C C . ASN A 1 107 ? 2.780 -7.123 -25.815 1.00 50.69 107 ASN A C 1
ATOM 901 O O . ASN A 1 107 ? 2.389 -5.956 -25.919 1.00 50.69 107 ASN A O 1
ATOM 905 N N . PRO A 1 108 ? 4.035 -7.459 -26.166 1.00 52.44 108 PRO A N 1
ATOM 906 C CA . PRO A 1 108 ? 4.996 -6.499 -26.722 1.00 52.44 108 PRO A CA 1
ATOM 907 C C . PRO A 1 108 ? 4.450 -5.726 -27.935 1.00 52.44 108 PRO A C 1
ATOM 909 O O . PRO A 1 108 ? 4.791 -4.565 -28.137 1.00 52.44 108 PRO A O 1
ATOM 912 N N . GLU A 1 109 ? 3.550 -6.355 -28.696 1.00 53.12 109 GLU A N 1
ATOM 913 C CA . GLU A 1 109 ? 2.923 -5.804 -29.902 1.00 53.12 109 GLU A CA 1
ATOM 914 C C . GLU A 1 109 ? 1.871 -4.709 -29.614 1.00 53.12 109 GLU A C 1
ATOM 916 O O . GLU A 1 109 ? 1.650 -3.842 -30.456 1.00 53.12 109 GLU A O 1
ATOM 921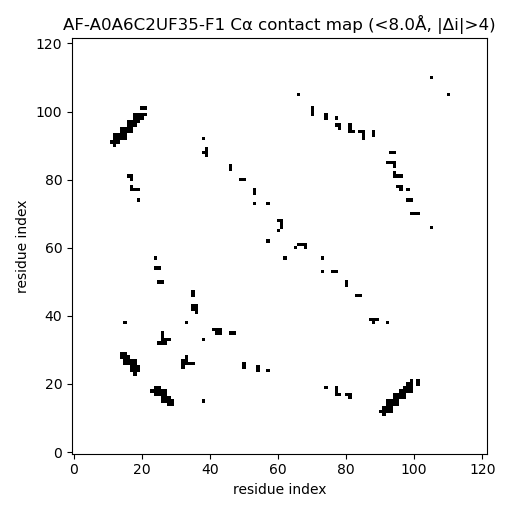 N N . ASP A 1 110 ? 1.262 -4.675 -28.421 1.00 47.66 110 ASP A N 1
ATOM 922 C CA . ASP A 1 110 ? 0.195 -3.713 -28.083 1.00 47.66 110 ASP A CA 1
ATOM 923 C C . ASP A 1 110 ? 0.728 -2.316 -27.684 1.00 47.66 110 ASP A C 1
ATOM 925 O O . ASP A 1 110 ? -0.021 -1.330 -27.632 1.00 47.66 110 ASP A O 1
ATOM 929 N N . CYS A 1 111 ? 2.035 -2.186 -27.425 1.00 49.69 111 CYS A N 1
ATOM 930 C CA . CYS A 1 111 ? 2.653 -0.921 -27.011 1.00 49.69 111 CYS A CA 1
ATOM 931 C C . CYS A 1 111 ? 3.230 -0.082 -28.158 1.00 49.69 111 CYS A C 1
ATOM 933 O O . CYS A 1 111 ? 3.423 1.122 -27.966 1.00 49.69 111 CYS A O 1
ATOM 935 N N . GLU A 1 112 ? 3.433 -0.638 -29.359 1.00 47.09 112 GLU A N 1
ATOM 936 C CA . GLU A 1 112 ? 3.871 0.164 -30.517 1.00 47.09 112 GLU A CA 1
ATOM 937 C C . GLU A 1 112 ? 2.816 1.209 -30.935 1.00 47.09 112 GLU A C 1
ATOM 939 O O . GLU A 1 112 ? 3.141 2.252 -31.505 1.00 47.09 112 GLU A O 1
ATOM 944 N N . THR A 1 113 ? 1.549 1.006 -30.563 1.00 45.94 113 THR A N 1
ATOM 945 C CA . THR A 1 113 ? 0.436 1.902 -30.911 1.00 45.94 113 THR A CA 1
ATOM 946 C C . THR A 1 113 ? 0.242 3.124 -30.006 1.00 45.94 113 THR A C 1
ATOM 948 O O . THR A 1 113 ? -0.477 4.049 -30.393 1.00 45.94 113 THR A O 1
ATOM 951 N N . PHE A 1 114 ? 0.877 3.209 -28.830 1.00 43.94 114 PHE A N 1
ATOM 952 C CA . PHE A 1 114 ? 0.692 4.372 -27.939 1.00 43.94 114 PHE A CA 1
ATOM 953 C C . PHE A 1 114 ? 1.562 5.591 -28.297 1.00 43.94 114 PHE A C 1
ATOM 955 O O . PHE A 1 114 ? 1.311 6.684 -27.784 1.00 43.94 114 PHE A O 1
ATOM 962 N N . SER A 1 115 ? 2.516 5.451 -29.227 1.00 44.97 115 SER A N 1
ATOM 963 C CA . SER A 1 115 ? 3.391 6.549 -29.678 1.00 44.97 115 SER A CA 1
ATOM 964 C C . SER A 1 115 ? 2.779 7.467 -30.748 1.00 44.97 115 SER A C 1
ATOM 966 O O . SER A 1 115 ? 3.391 8.462 -31.131 1.00 44.97 115 SER A O 1
ATOM 968 N N . THR A 1 116 ? 1.551 7.213 -31.210 1.00 42.38 116 THR A N 1
ATOM 969 C CA . THR A 1 116 ? 0.868 8.097 -32.171 1.00 42.38 116 THR A CA 1
ATOM 970 C C . THR A 1 116 ? -0.535 8.463 -31.706 1.00 42.38 116 THR A C 1
ATOM 972 O O . THR A 1 116 ? -1.535 8.073 -32.306 1.00 42.38 116 THR A O 1
ATOM 975 N N . ARG A 1 117 ? -0.641 9.291 -30.660 1.00 39.62 117 ARG A N 1
ATOM 976 C CA . ARG A 1 117 ? -1.809 10.181 -30.573 1.00 39.62 117 ARG A CA 1
ATOM 977 C C . ARG A 1 117 ? -1.676 11.201 -31.709 1.00 39.62 117 ARG A C 1
ATOM 979 O O . ARG A 1 117 ? -0.710 11.965 -31.682 1.00 39.62 117 ARG A O 1
ATOM 986 N N . PRO A 1 118 ? -2.593 11.268 -32.693 1.00 40.22 118 PRO A N 1
ATOM 987 C CA . PRO A 1 118 ? -2.583 12.390 -33.617 1.00 40.22 118 PRO A CA 1
ATOM 988 C C . PRO A 1 118 ? -2.779 13.667 -32.796 1.00 40.22 118 PRO A C 1
ATOM 990 O O . PRO A 1 118 ? -3.673 13.739 -31.946 1.00 40.22 118 PRO A O 1
ATOM 993 N N . A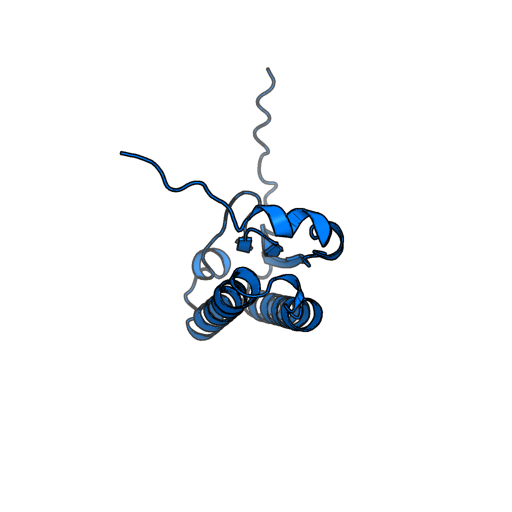LA A 1 119 ? -1.910 14.655 -33.015 1.00 46.06 119 ALA A N 1
ATOM 994 C CA . ALA A 1 119 ? -2.080 15.983 -32.449 1.00 46.06 119 ALA A CA 1
ATOM 995 C C . ALA A 1 119 ? -3.501 16.462 -32.771 1.00 46.06 119 ALA A C 1
ATOM 997 O O . ALA A 1 119 ? -3.930 16.404 -33.928 1.00 46.06 119 ALA A O 1
ATOM 998 N N . ARG A 1 120 ? -4.247 16.893 -31.747 1.00 43.44 120 ARG A N 1
ATOM 999 C CA . ARG A 1 120 ? -5.513 17.593 -31.967 1.00 43.44 120 ARG A CA 1
ATOM 1000 C C . ARG A 1 120 ? -5.207 18.791 -32.864 1.00 43.44 120 ARG A C 1
ATOM 1002 O O . ARG A 1 120 ? -4.403 19.639 -32.493 1.00 43.44 120 ARG A O 1
ATOM 1009 N N . LYS A 1 121 ? -5.800 18.800 -34.056 1.00 43.19 121 LYS A N 1
ATOM 1010 C CA . LYS A 1 121 ? -5.904 20.001 -34.876 1.00 43.19 121 LYS A CA 1
ATOM 1011 C C . LYS A 1 121 ? -7.036 20.828 -34.279 1.00 43.19 121 LYS A C 1
ATOM 1013 O O . LYS A 1 121 ? -8.183 20.393 -34.369 1.00 43.19 121 LYS A O 1
ATOM 1018 N N . ASP A 1 122 ? -6.682 21.937 -33.647 1.00 44.28 122 ASP A N 1
ATOM 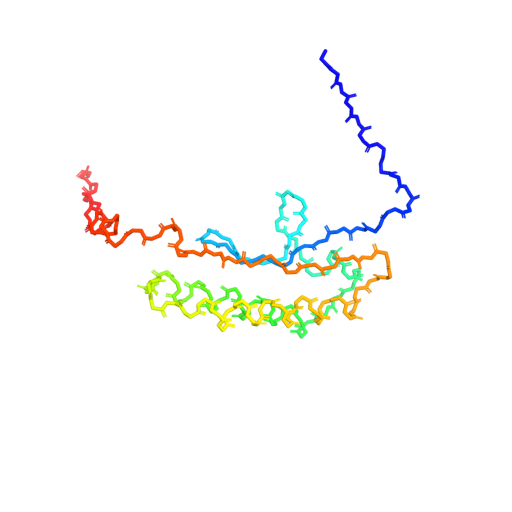1019 C CA . ASP A 1 122 ? -7.559 23.106 -33.568 1.00 44.28 122 ASP A CA 1
ATOM 1020 C C . ASP A 1 122 ? -7.337 23.962 -34.826 1.00 44.28 122 ASP A C 1
ATOM 1022 O O . ASP A 1 122 ? -6.174 24.014 -35.302 1.00 44.28 122 ASP A O 1
#

pLDDT: mean 74.06, std 19.71, range [25.22, 94.69]

Secondary structure (DSSP, 8-state):
---------TTSPEEEEEEEETTEEEEE-SSSB--HHHHHSS--HHHHHHHHHHHHHHHHHTTT-GGG--HHHHHHHHHHHHHHHHHHS-TTEEEEEE---GGGT--GGGSGGGG-PPPP--

Nearest PDB structures (foldseek):
  8tnm-assembly1_A  TM=5.132E-01  e=1.550E+00  synthetic construct
  5wlc-assembly1_SI  TM=4.430E-01  e=3.949E+00  Saccharomyces cerevisiae BY4741
  3nva-assembly1_A  TM=4.012E-01  e=9.413E+00  Saccharolobus solfataricus
  3atp-assembly1_B  TM=3.253E-01  e=8.805E+00  Escherichia coli str. K-12 substr. W3110

Solvent-accessible surface area (backbone atoms only — not comparable to full-atom values): 7540 Å² total; per-residue (Å²): 132,89,82,78,80,77,72,77,63,89,85,63,59,52,66,36,32,31,35,46,45,103,88,49,63,48,43,27,48,97,88,44,78,53,59,66,41,78,68,49,75,47,83,55,69,69,60,53,47,52,55,46,53,54,42,46,52,46,61,63,40,39,77,74,40,59,89,76,46,62,58,68,64,52,44,49,52,42,44,52,50,20,51,55,52,41,73,68,32,49,93,55,43,44,54,38,57,43,75,58,76,62,84,81,74,62,59,79,76,70,59,72,64,70,81,64,72,77,77,83,82,127